Protein AF-A0A5C8MA86-F1 (afdb_monomer)

Sequence (58 aa):
EGTGRPILYGTTKEFLDYFGLKTLEELPPLPELQGDDEVEKEADLFFEKFEENFNEST

pLDDT: mean 84.19, std 12.37, range [48.34, 96.94]

Secondary structure (DSSP, 8-state):
--TT-PPPP---HHHHHHHT-SSGGGSPPPPPP--HHHHHHHHHHHHHHHHHHHHTT-

Foldseek 3Di:
DDPDPDDDDDDDVVNCVVVVHPDPVPDDDDPPDPPVVVVVVVVVVVVVVVVVVVVVVD

Solvent-accessible surface area (backbone atoms only — not comparable to full-atom values): 3924 Å² total; per-residue (Å²): 134,78,88,76,77,75,86,83,85,79,88,55,70,65,54,30,61,74,73,71,40,94,54,80,84,75,52,78,77,78,74,79,66,74,48,71,69,53,57,49,50,53,49,51,59,48,50,54,56,50,53,52,60,59,63,75,73,115

Radius of gyration: 22.06 Å; Cα contacts (8 Å, |Δi|>4): 9; chains: 1; bounding box: 29×40×53 Å

Mean predicted aligned error: 12.41 Å

Structure (mmCIF, N/CA/C/O backbone):
data_AF-A0A5C8MA86-F1
#
_entry.id   AF-A0A5C8MA86-F1
#
loop_
_atom_site.group_PDB
_atom_site.id
_atom_site.type_symbol
_atom_site.label_atom_id
_atom_site.label_alt_id
_atom_site.label_comp_id
_atom_site.label_asym_id
_atom_site.label_entity_id
_atom_site.label_seq_id
_atom_site.pdbx_PDB_ins_code
_atom_site.Cartn_x
_atom_site.Cartn_y
_atom_site.Cartn_z
_atom_site.occupancy
_atom_site.B_iso_or_equiv
_atom_site.auth_seq_id
_atom_site.auth_comp_id
_atom_site.auth_asym_id
_atom_site.auth_atom_id
_atom_site.pdbx_PDB_model_num
ATOM 1 N N . GLU A 1 1 ? 11.172 24.421 -12.769 1.00 57.44 1 GLU A N 1
ATOM 2 C CA . GLU A 1 1 ? 11.681 23.074 -12.439 1.00 57.44 1 GLU A CA 1
ATOM 3 C C . GLU A 1 1 ? 11.868 22.999 -10.930 1.00 57.44 1 GLU A C 1
ATOM 5 O O . GLU A 1 1 ? 12.632 23.788 -10.393 1.00 57.44 1 GLU A O 1
ATOM 10 N N . GLY A 1 2 ? 11.076 22.174 -10.237 1.00 71.06 2 GLY A N 1
ATOM 11 C CA . GLY A 1 2 ? 11.082 22.100 -8.772 1.00 71.06 2 GLY A CA 1
ATOM 12 C C . GLY A 1 2 ? 12.309 21.357 -8.245 1.00 71.06 2 GLY A C 1
ATOM 13 O O . GLY A 1 2 ? 12.629 20.261 -8.708 1.00 71.06 2 GLY A O 1
ATOM 14 N N . THR A 1 3 ? 13.011 21.968 -7.299 1.00 73.94 3 THR A N 1
ATOM 15 C CA . THR A 1 3 ? 14.192 21.412 -6.636 1.00 73.94 3 THR A CA 1
ATOM 16 C C . THR A 1 3 ? 13.839 20.111 -5.908 1.00 73.94 3 THR A C 1
ATOM 18 O O . THR A 1 3 ? 12.828 20.046 -5.218 1.00 73.94 3 THR A O 1
ATOM 21 N N . GLY A 1 4 ? 14.678 19.079 -6.053 1.00 86.19 4 GLY A N 1
ATOM 22 C CA . GLY A 1 4 ? 14.612 17.857 -5.238 1.00 86.19 4 GLY A CA 1
ATOM 23 C C . GLY A 1 4 ? 14.262 16.559 -5.966 1.00 86.19 4 GLY A C 1
ATOM 24 O O . GLY A 1 4 ? 14.553 15.513 -5.404 1.00 86.19 4 GLY A O 1
ATOM 25 N N . ARG A 1 5 ? 13.702 16.609 -7.191 1.00 85.44 5 ARG A N 1
ATOM 26 C CA . ARG A 1 5 ? 13.395 15.440 -8.061 1.00 85.44 5 ARG A CA 1
ATOM 27 C C . ARG A 1 5 ? 13.113 14.146 -7.262 1.00 85.44 5 ARG A C 1
ATOM 29 O O . ARG A 1 5 ? 13.905 13.205 -7.347 1.00 85.44 5 ARG A O 1
ATOM 36 N N . PRO A 1 6 ? 12.050 14.121 -6.438 1.00 91.31 6 PRO A N 1
ATOM 37 C CA . PRO A 1 6 ? 11.799 12.999 -5.546 1.00 91.31 6 PRO A CA 1
ATOM 38 C C . PRO A 1 6 ? 11.609 11.710 -6.346 1.00 91.31 6 PRO A C 1
ATOM 40 O O . PRO A 1 6 ? 11.015 11.715 -7.427 1.00 91.31 6 PRO A O 1
ATOM 43 N N . ILE A 1 7 ? 12.116 10.606 -5.803 1.00 92.75 7 ILE A N 1
ATOM 44 C CA . ILE A 1 7 ? 11.904 9.281 -6.381 1.00 92.75 7 ILE A CA 1
ATOM 45 C C . ILE A 1 7 ? 10.472 8.859 -6.057 1.00 92.75 7 ILE A C 1
ATOM 47 O O . ILE A 1 7 ? 10.081 8.821 -4.891 1.00 92.75 7 ILE A O 1
ATOM 51 N N . LEU A 1 8 ? 9.701 8.540 -7.095 1.00 94.69 8 LEU A N 1
ATOM 52 C CA . LEU A 1 8 ? 8.373 7.958 -6.951 1.00 94.69 8 LEU A CA 1
ATOM 53 C C . LEU A 1 8 ? 8.491 6.437 -6.956 1.00 94.69 8 LEU A C 1
ATOM 55 O O . LEU A 1 8 ? 9.060 5.857 -7.880 1.00 94.69 8 LEU A O 1
ATOM 59 N N . TYR A 1 9 ? 7.937 5.807 -5.925 1.00 96.06 9 TYR A N 1
ATOM 60 C CA . TYR A 1 9 ? 7.847 4.357 -5.825 1.00 96.06 9 TYR A CA 1
ATOM 61 C C . TYR A 1 9 ? 6.488 3.878 -6.328 1.00 96.06 9 TYR A C 1
ATOM 63 O O . TYR A 1 9 ? 5.477 4.565 -6.189 1.00 96.06 9 TYR A O 1
ATOM 71 N N . GLY A 1 10 ? 6.479 2.681 -6.900 1.00 94.75 10 GLY A N 1
ATOM 72 C CA . GLY A 1 10 ? 5.284 2.003 -7.377 1.00 94.75 10 GLY A CA 1
ATOM 73 C C . GLY A 1 10 ? 5.500 0.496 -7.390 1.00 94.75 10 GLY A C 1
ATOM 74 O O . GLY A 1 10 ? 6.618 0.016 -7.192 1.00 94.75 10 GLY A O 1
ATOM 75 N N . THR A 1 11 ? 4.423 -0.251 -7.604 1.00 96.00 11 THR A N 1
ATOM 76 C CA . THR A 1 11 ? 4.474 -1.708 -7.744 1.00 96.00 11 THR A CA 1
ATOM 77 C C . THR A 1 11 ? 4.964 -2.112 -9.137 1.00 96.00 11 THR A C 1
ATOM 79 O O . THR A 1 11 ? 4.929 -1.325 -10.087 1.00 96.00 11 THR A O 1
ATOM 82 N N . THR A 1 12 ? 5.445 -3.349 -9.266 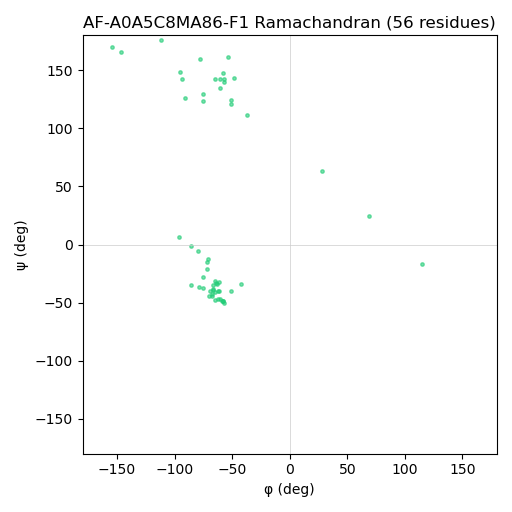1.00 96.25 12 THR A N 1
ATOM 83 C CA . THR A 1 12 ? 5.880 -3.929 -10.545 1.00 96.25 12 THR A CA 1
ATOM 84 C C . THR A 1 12 ? 4.946 -5.056 -10.978 1.00 96.25 12 THR A C 1
ATOM 86 O O . THR A 1 12 ? 4.034 -5.450 -10.253 1.00 96.25 12 THR A O 1
ATOM 89 N N . LYS A 1 13 ? 5.172 -5.612 -12.169 1.00 95.31 13 LYS A N 1
ATOM 90 C CA . LYS A 1 13 ? 4.470 -6.832 -12.589 1.00 95.31 13 LYS A CA 1
ATOM 91 C C . LYS A 1 13 ? 4.871 -8.039 -11.740 1.00 95.31 13 LYS A C 1
ATOM 93 O O . LYS A 1 13 ? 4.010 -8.843 -11.417 1.00 95.31 13 LYS A O 1
ATOM 98 N N . GLU A 1 14 ? 6.131 -8.115 -11.302 1.00 96.94 14 GLU A N 1
ATOM 99 C CA . GLU A 1 14 ? 6.578 -9.205 -10.424 1.00 96.94 14 GLU A CA 1
ATOM 100 C C . GLU 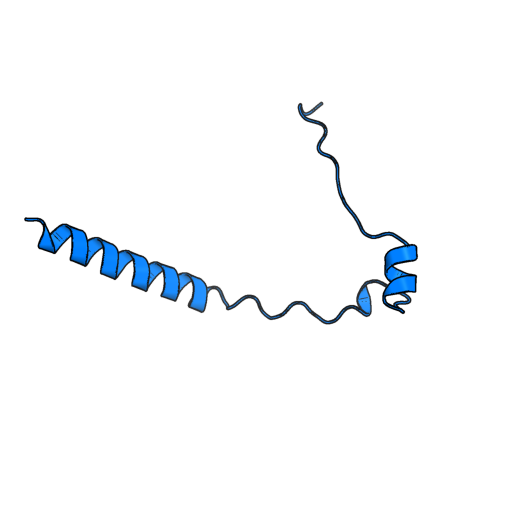A 1 14 ? 5.883 -9.160 -9.061 1.00 96.94 14 GLU A C 1
ATOM 102 O O . GLU A 1 14 ? 5.634 -10.208 -8.478 1.00 96.94 14 GLU A O 1
ATOM 107 N N . PHE A 1 15 ? 5.528 -7.968 -8.564 1.00 96.81 15 PHE A N 1
ATOM 108 C CA . PHE A 1 15 ? 4.666 -7.843 -7.387 1.00 96.81 15 PHE A CA 1
ATOM 109 C C . PHE A 1 15 ? 3.322 -8.546 -7.623 1.00 96.81 15 PHE A C 1
ATOM 111 O O . PHE A 1 15 ? 2.912 -9.359 -6.803 1.00 96.81 15 PHE A O 1
ATOM 118 N N . LEU A 1 16 ? 2.662 -8.291 -8.757 1.00 95.94 16 LEU A N 1
ATOM 119 C CA . LEU A 1 16 ? 1.381 -8.929 -9.078 1.00 95.94 16 LEU A C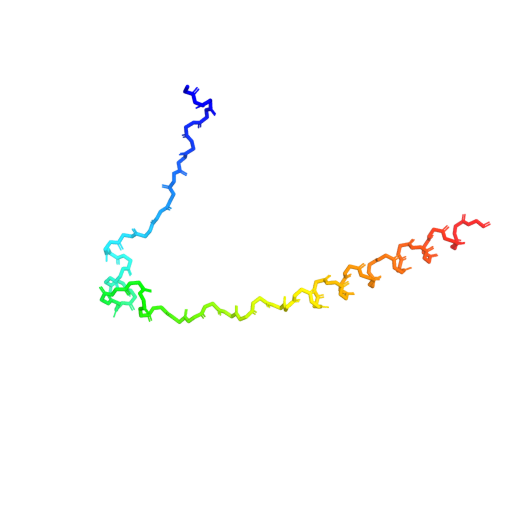A 1
ATOM 120 C C . LEU A 1 16 ? 1.523 -10.455 -9.152 1.00 95.94 16 LEU A C 1
ATOM 122 O O . LEU A 1 16 ? 0.764 -11.162 -8.494 1.00 95.94 16 LEU A O 1
ATOM 126 N N . ASP A 1 17 ? 2.543 -10.952 -9.855 1.00 95.88 17 ASP A N 1
ATOM 127 C CA . ASP A 1 17 ? 2.805 -12.390 -9.983 1.00 95.88 17 ASP A CA 1
ATOM 128 C C . ASP A 1 17 ? 3.109 -13.046 -8.626 1.00 95.88 17 ASP A C 1
ATOM 130 O O . ASP A 1 17 ? 2.624 -14.142 -8.339 1.00 95.88 17 ASP A O 1
ATOM 134 N N . TYR A 1 18 ? 3.875 -12.368 -7.765 1.00 96.94 18 TYR A N 1
ATOM 135 C CA . TYR A 1 18 ? 4.222 -12.855 -6.429 1.00 96.94 18 TYR A CA 1
ATOM 136 C C . TYR A 1 18 ? 2.994 -12.974 -5.518 1.00 96.94 18 TYR A C 1
ATOM 138 O O . TYR A 1 18 ? 2.862 -13.952 -4.782 1.00 96.94 18 TYR A O 1
ATOM 146 N N . PHE A 1 19 ? 2.084 -11.999 -5.583 1.00 95.56 19 PHE A N 1
ATOM 147 C CA . PHE A 1 19 ? 0.828 -12.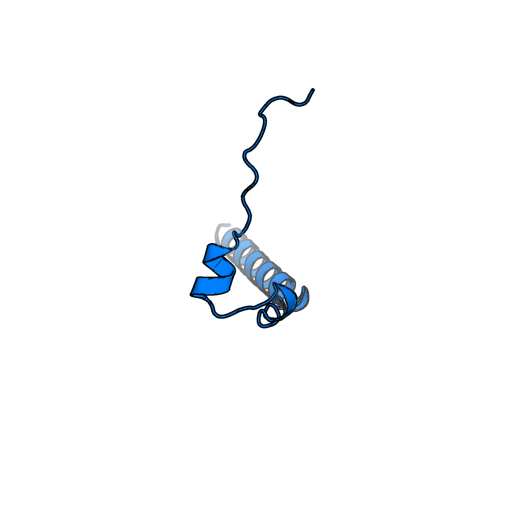008 -4.829 1.00 95.56 19 PHE A CA 1
ATOM 148 C C . PHE A 1 19 ? -0.304 -12.776 -5.537 1.00 95.56 19 PHE A C 1
ATOM 150 O O . PHE A 1 19 ? -1.390 -12.908 -4.975 1.00 95.56 19 PHE A O 1
ATOM 157 N N . GLY A 1 20 ? -0.063 -13.314 -6.738 1.00 95.12 20 GLY A N 1
ATOM 158 C CA . GLY A 1 20 ? -1.056 -14.056 -7.518 1.00 95.12 20 GLY A CA 1
ATOM 159 C C . GLY A 1 20 ? -2.206 -13.195 -8.051 1.00 95.12 20 GLY A C 1
ATOM 160 O O . GLY A 1 20 ? -3.293 -13.720 -8.289 1.00 95.12 20 GLY A O 1
ATOM 161 N N . LEU A 1 21 ? -1.977 -11.892 -8.220 1.00 96.12 21 LEU A N 1
ATOM 162 C CA . LEU A 1 21 ? -2.957 -10.918 -8.694 1.00 96.12 21 LEU A CA 1
ATOM 163 C C . LEU A 1 21 ? -2.849 -10.752 -10.209 1.00 96.12 21 LEU A C 1
ATOM 165 O O . LEU A 1 21 ? -1.750 -10.707 -10.764 1.00 96.12 21 LEU A O 1
ATOM 169 N N . LYS A 1 22 ? -3.981 -10.590 -10.892 1.00 92.62 22 LYS A N 1
ATOM 170 C CA . LYS A 1 22 ? -3.988 -10.188 -12.309 1.00 92.62 22 LYS A CA 1
ATOM 171 C C . LYS A 1 22 ? -3.934 -8.676 -12.455 1.00 92.62 22 LYS A C 1
ATOM 173 O O . LYS A 1 22 ? -3.339 -8.174 -13.410 1.00 92.62 22 LYS A O 1
ATOM 178 N N . THR A 1 23 ? -4.565 -7.961 -11.528 1.00 94.62 23 THR A N 1
ATOM 179 C CA . THR A 1 23 ? -4.658 -6.501 -11.534 1.00 94.62 23 THR A CA 1
ATOM 180 C C . THR A 1 23 ? -4.658 -5.941 -10.106 1.00 94.62 23 THR A C 1
ATOM 182 O O . THR A 1 23 ? -4.815 -6.682 -9.137 1.00 94.62 23 THR A O 1
ATOM 185 N N . LEU A 1 24 ? -4.444 -4.628 -9.953 1.00 93.38 24 LEU A N 1
ATOM 186 C CA . LEU A 1 24 ? -4.388 -3.981 -8.632 1.00 93.38 24 LEU A CA 1
ATOM 187 C C . LEU A 1 24 ? -5.763 -3.883 -7.957 1.00 93.38 24 LEU A C 1
ATOM 189 O O . LEU A 1 24 ? -5.830 -3.760 -6.739 1.00 93.38 24 LEU A O 1
ATOM 193 N N . GLU A 1 25 ? -6.850 -3.958 -8.722 1.00 93.44 25 GLU A N 1
ATOM 194 C CA . GLU A 1 25 ? -8.226 -3.913 -8.212 1.00 93.44 25 GLU A CA 1
ATOM 195 C C . GLU A 1 25 ? -8.622 -5.191 -7.460 1.00 93.44 25 GLU A C 1
ATOM 197 O O . GLU A 1 25 ? -9.620 -5.197 -6.746 1.00 93.44 25 GLU A O 1
ATOM 202 N N . GLU A 1 26 ? -7.847 -6.269 -7.605 1.00 94.25 26 GLU A N 1
ATOM 203 C CA . GLU A 1 26 ? -8.037 -7.521 -6.863 1.00 94.25 26 GLU A CA 1
ATOM 204 C C . GLU A 1 26 ? -7.471 -7.450 -5.432 1.00 94.25 26 GLU A C 1
ATOM 206 O O . GLU A 1 26 ? -7.648 -8.387 -4.651 1.00 94.25 26 GLU A O 1
ATOM 211 N N . LEU A 1 27 ? -6.789 -6.354 -5.069 1.00 94.25 27 LEU A N 1
ATOM 212 C CA . LEU A 1 27 ? -6.319 -6.143 -3.704 1.00 94.25 27 LEU A CA 1
ATOM 213 C C . LEU A 1 27 ? -7.506 -6.009 -2.738 1.00 94.25 27 LEU A C 1
ATOM 215 O O . LEU A 1 27 ? -8.513 -5.381 -3.078 1.00 94.25 27 LEU A O 1
ATOM 219 N N . PRO A 1 28 ? -7.393 -6.558 -1.513 1.00 92.38 28 PRO A N 1
ATOM 220 C CA . PRO A 1 28 ? -8.398 -6.323 -0.490 1.00 92.38 28 PRO A CA 1
ATOM 221 C C . PRO A 1 28 ? -8.548 -4.812 -0.256 1.00 92.38 28 PRO A C 1
ATOM 223 O O . PRO A 1 28 ? -7.546 -4.087 -0.302 1.00 92.38 28 PRO A O 1
ATOM 226 N N . PRO A 1 29 ? -9.779 -4.325 -0.009 1.00 90.25 29 PRO A N 1
ATOM 227 C CA . PRO A 1 29 ? -9.991 -2.918 0.283 1.00 90.25 29 PRO A CA 1
ATOM 228 C C . PRO A 1 29 ? -9.165 -2.525 1.504 1.00 90.25 29 PRO A C 1
ATOM 230 O O . PRO A 1 29 ? -8.950 -3.332 2.415 1.00 90.25 29 PRO A O 1
ATOM 233 N N . LEU A 1 30 ? -8.704 -1.275 1.518 1.00 87.69 30 LEU A N 1
ATOM 234 C CA . LEU A 1 30 ? -8.089 -0.736 2.720 1.00 87.69 30 LEU A CA 1
ATOM 235 C C . LEU A 1 30 ? -9.109 -0.843 3.859 1.00 87.69 30 LEU A C 1
ATOM 237 O O . LEU A 1 30 ? -10.298 -0.602 3.618 1.00 87.69 30 LEU A O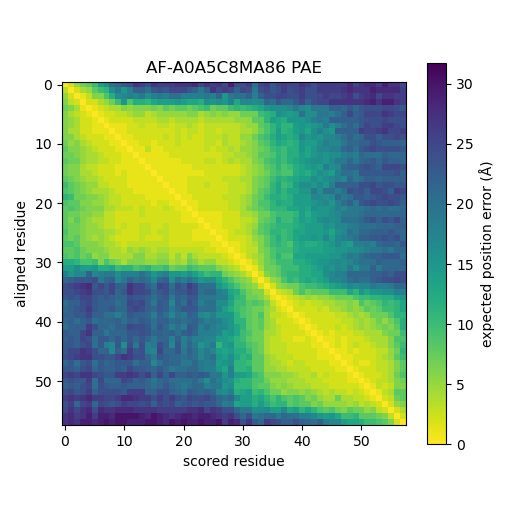 1
ATOM 241 N N . PRO A 1 31 ? -8.672 -1.213 5.076 1.00 84.56 31 PRO A N 1
ATOM 242 C CA . PRO A 1 31 ? -9.510 -1.051 6.249 1.00 84.56 31 PRO A CA 1
ATOM 243 C C . PRO A 1 31 ? -10.083 0.361 6.239 1.00 84.56 31 PRO A C 1
ATOM 245 O O . PRO A 1 31 ? -9.390 1.299 5.826 1.00 84.56 31 PRO A O 1
ATOM 248 N N . GLU A 1 32 ? -11.331 0.508 6.678 1.00 80.50 32 GLU A N 1
ATOM 249 C CA . GLU A 1 32 ? -11.838 1.838 6.979 1.00 80.50 32 GLU A CA 1
ATOM 250 C C . GLU A 1 32 ? -10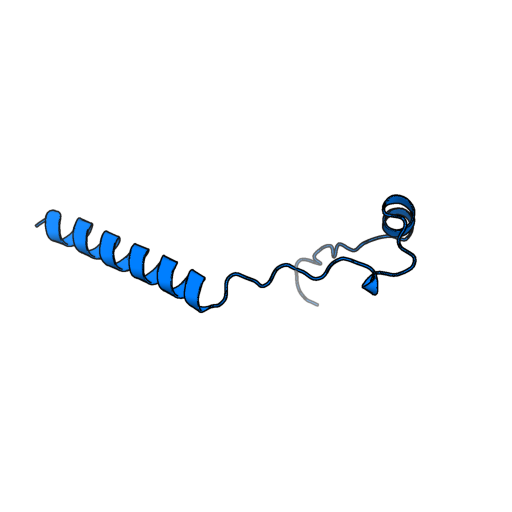.810 2.480 7.908 1.00 80.50 32 GLU A C 1
ATOM 252 O O . GLU A 1 32 ? -10.439 1.899 8.934 1.00 80.50 32 GLU A O 1
ATOM 257 N N . LEU A 1 33 ? -10.256 3.621 7.483 1.00 70.69 33 LEU A N 1
ATOM 258 C CA . LEU A 1 33 ? -9.526 4.466 8.411 1.00 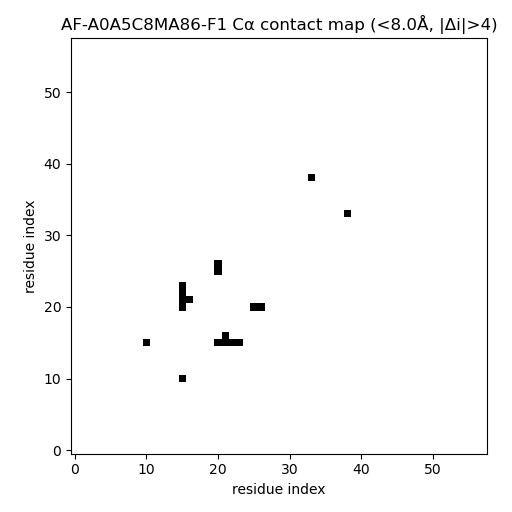70.69 33 LEU A CA 1
ATOM 259 C C . LEU A 1 33 ? -10.490 4.644 9.574 1.00 70.69 33 LEU A C 1
ATOM 261 O O . LEU A 1 33 ? -11.641 5.006 9.325 1.00 70.69 33 LEU A O 1
ATOM 265 N N . GLN A 1 34 ? -10.048 4.292 10.785 1.00 62.88 34 GLN A N 1
ATOM 266 C CA . GLN A 1 34 ? -10.733 4.662 12.016 1.00 62.88 34 GLN A CA 1
ATOM 267 C C . GLN A 1 34 ? -11.257 6.075 11.782 1.00 62.88 34 GLN A C 1
ATOM 269 O O . GLN A 1 34 ? -10.449 6.955 11.475 1.00 62.88 34 GLN A O 1
ATOM 274 N N . GLY A 1 35 ? -12.587 6.213 11.686 1.00 62.25 35 GLY A N 1
ATOM 275 C CA . GLY A 1 35 ? -13.205 7.404 11.102 1.00 62.25 35 GLY A CA 1
ATOM 276 C C . GLY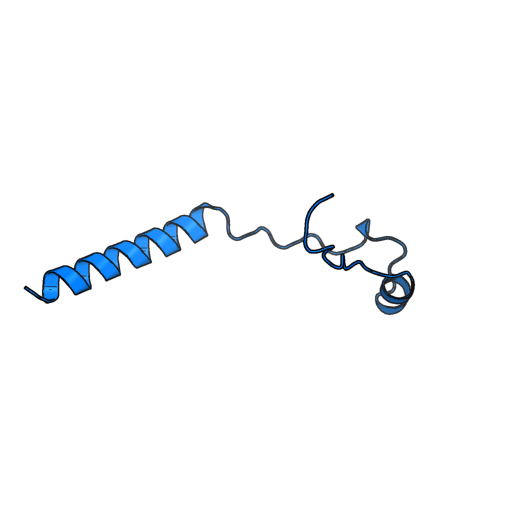 A 1 35 ? -12.679 8.653 11.794 1.00 62.25 35 GLY A C 1
ATOM 277 O O . GLY A 1 35 ? -12.161 8.544 12.903 1.00 62.25 35 GLY A O 1
ATOM 278 N N . ASP A 1 36 ? -12.816 9.826 11.174 1.00 61.94 36 ASP A N 1
ATOM 279 C CA . ASP A 1 36 ? -12.392 11.094 11.788 1.00 61.94 36 ASP A CA 1
ATOM 280 C C . ASP A 1 36 ? -12.790 11.168 13.281 1.00 61.94 36 ASP A C 1
ATOM 282 O O . ASP A 1 36 ? -11.983 11.601 14.089 1.00 61.94 36 ASP A O 1
ATOM 286 N N . ASP A 1 37 ? -13.932 10.576 13.662 1.00 65.69 37 ASP A N 1
ATOM 287 C CA . ASP A 1 37 ? -14.409 10.353 15.035 1.00 65.69 37 ASP A CA 1
ATOM 288 C C . ASP A 1 37 ? -13.420 9.686 16.021 1.00 65.69 37 ASP A C 1
ATOM 290 O O . ASP A 1 37 ? -13.431 10.000 17.210 1.00 65.69 37 ASP A O 1
ATOM 294 N N . GLU A 1 38 ? -12.632 8.691 15.608 1.00 68.31 38 GLU A N 1
ATOM 295 C CA . GLU A 1 38 ? -11.655 8.014 16.476 1.00 68.31 38 GLU A CA 1
ATOM 296 C C . GLU A 1 38 ? -10.383 8.849 16.638 1.00 68.31 38 GLU A C 1
ATOM 298 O O . GLU A 1 38 ? -9.844 8.923 17.742 1.00 68.31 38 GLU A O 1
ATOM 303 N N . VAL A 1 39 ? -9.965 9.540 15.575 1.00 74.12 39 VAL A N 1
ATOM 304 C CA . VAL A 1 39 ? -8.841 10.485 15.612 1.00 74.12 39 VAL A CA 1
ATOM 305 C C . VAL A 1 39 ? -9.204 11.726 16.437 1.00 74.12 39 VAL A C 1
ATOM 307 O O . VAL A 1 39 ? -8.389 12.188 17.233 1.00 74.12 39 VAL A O 1
ATOM 310 N N . GLU A 1 40 ? -10.435 12.233 16.309 1.00 75.12 40 GLU A N 1
ATOM 311 C CA . GLU A 1 40 ? -10.973 13.333 17.122 1.00 75.12 40 GLU A CA 1
ATOM 312 C C . GLU A 1 40 ? -11.029 12.941 18.600 1.00 75.12 40 GLU A C 1
ATOM 314 O O . GLU A 1 40 ? -10.516 13.670 19.443 1.00 75.12 40 GLU A O 1
ATOM 319 N N . LYS A 1 41 ? -11.544 11.746 18.925 1.00 78.81 41 LYS A N 1
ATOM 320 C CA . LYS A 1 41 ? -11.568 11.246 20.312 1.00 78.81 41 LYS A CA 1
ATOM 321 C C . LYS A 1 41 ? -10.174 11.081 20.902 1.00 78.81 41 LYS A C 1
ATOM 323 O O . LYS A 1 41 ? -9.979 11.357 22.084 1.00 78.81 41 LYS A O 1
ATOM 328 N N . GLU A 1 42 ? -9.212 10.594 20.121 1.00 79.56 42 GLU A N 1
ATOM 329 C CA . GLU A 1 42 ? -7.831 10.465 20.588 1.00 79.56 42 GLU A CA 1
ATOM 330 C C . GLU A 1 42 ? -7.198 11.842 20.837 1.00 79.56 42 GLU A C 1
ATOM 332 O O . GLU A 1 42 ? -6.502 12.025 21.840 1.00 79.56 42 GLU A O 1
ATOM 337 N N . ALA A 1 43 ? -7.498 12.826 19.984 1.00 84.06 43 ALA A N 1
ATOM 338 C CA . ALA A 1 43 ? -7.072 14.208 20.169 1.00 84.06 43 ALA A CA 1
ATOM 339 C C . ALA A 1 43 ? -7.711 14.846 21.416 1.00 84.06 43 ALA A C 1
ATOM 341 O O . ALA A 1 43 ? -6.988 15.405 22.241 1.00 84.06 43 ALA A O 1
ATOM 342 N N . ASP A 1 44 ? -9.023 14.704 21.612 1.00 87.25 44 ASP A N 1
ATOM 343 C CA . ASP A 1 44 ? -9.745 15.226 22.781 1.00 87.25 44 ASP A CA 1
ATOM 344 C C . ASP A 1 44 ? -9.187 14.652 24.095 1.00 87.25 44 ASP A C 1
ATOM 346 O O . ASP A 1 44 ? -8.829 15.403 25.004 1.00 87.25 44 ASP A O 1
ATOM 350 N N . LEU A 1 45 ? -9.000 13.326 24.169 1.00 89.44 45 LEU A N 1
ATOM 351 C CA . LEU A 1 45 ? -8.407 12.655 25.337 1.00 89.44 45 LEU A CA 1
ATOM 352 C C . LEU A 1 45 ? -6.965 13.106 25.615 1.00 89.44 45 LEU A C 1
ATOM 354 O O . LEU A 1 45 ? -6.512 13.100 26.765 1.00 89.44 45 LEU A O 1
ATOM 358 N N . PHE A 1 46 ? -6.214 13.452 24.569 1.00 92.00 46 PHE A N 1
ATOM 359 C CA . PHE A 1 46 ? -4.868 14.000 24.698 1.00 92.00 46 PHE A CA 1
ATOM 360 C C . PHE A 1 46 ? -4.893 15.421 25.276 1.00 92.00 46 PHE A C 1
ATOM 362 O O . PHE A 1 46 ? -4.105 15.715 26.180 1.00 92.00 46 PHE A O 1
ATOM 369 N N . PHE A 1 47 ? -5.800 16.282 24.804 1.00 90.56 47 PHE A N 1
ATOM 370 C CA . PHE A 1 47 ? -5.923 17.660 25.287 1.00 90.56 47 PHE A CA 1
ATOM 371 C C . PHE A 1 47 ? -6.421 17.732 26.733 1.00 90.56 47 PHE A C 1
ATOM 373 O O . PHE A 1 47 ? -5.829 18.468 27.521 1.00 90.56 47 PHE A O 1
ATOM 380 N N . GLU A 1 48 ? -7.413 16.924 27.117 1.00 89.00 48 GLU A N 1
ATOM 381 C CA . GLU A 1 48 ? -7.892 16.853 28.508 1.00 89.00 48 GLU A CA 1
ATOM 382 C C . GLU A 1 48 ? -6.754 16.496 29.477 1.00 89.00 48 GLU A C 1
ATOM 384 O O . GLU A 1 48 ? -6.491 17.218 30.439 1.00 89.00 48 GLU A O 1
ATOM 389 N N . LYS A 1 49 ? -5.993 15.435 29.173 1.00 86.25 49 LYS A N 1
ATOM 390 C CA . LYS A 1 49 ? -4.831 15.037 29.989 1.00 86.25 49 LYS A CA 1
ATOM 391 C C . LYS A 1 49 ? -3.734 16.095 30.015 1.00 86.25 49 LYS A C 1
ATOM 393 O O . LYS A 1 49 ? -3.002 16.208 30.999 1.00 86.25 49 LYS A O 1
ATOM 398 N N . PHE A 1 50 ? -3.550 16.827 28.921 1.00 90.69 50 PHE A N 1
ATOM 399 C CA . PHE A 1 50 ? -2.560 17.894 28.857 1.00 90.69 50 PHE A CA 1
ATOM 400 C C . PHE A 1 50 ? -2.940 19.066 29.775 1.00 90.69 50 PHE A C 1
ATOM 402 O O . PHE A 1 50 ? -2.085 19.550 30.521 1.00 90.69 50 PHE A O 1
ATOM 409 N N . GLU A 1 51 ? -4.209 19.480 29.771 1.00 85.75 51 GLU A N 1
ATOM 410 C CA . GLU A 1 51 ? -4.716 20.531 30.660 1.00 85.75 51 GLU A CA 1
ATOM 411 C C . GLU A 1 51 ? -4.695 20.114 32.137 1.00 85.75 51 GLU A C 1
ATOM 413 O O . GLU A 1 51 ? -4.307 20.919 32.988 1.00 85.75 51 GLU A O 1
ATOM 418 N N . GLU A 1 52 ? -5.032 18.858 32.453 1.00 82.69 52 GLU A N 1
ATOM 419 C CA . GLU A 1 52 ? -4.935 18.316 33.818 1.00 82.69 52 GLU A CA 1
ATOM 420 C C . GLU A 1 52 ? -3.503 18.412 34.3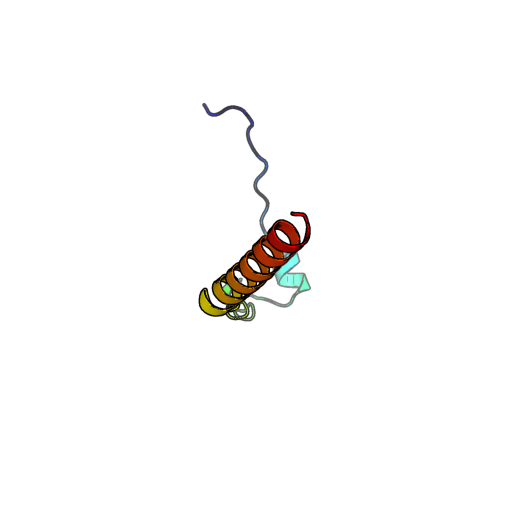69 1.00 82.69 52 GLU A C 1
ATOM 422 O O . GLU A 1 52 ? -3.288 18.960 35.452 1.00 82.69 52 GLU A O 1
ATOM 427 N N . ASN A 1 53 ? -2.505 17.978 33.593 1.00 83.00 53 ASN A N 1
ATOM 428 C CA . ASN A 1 53 ? -1.097 18.026 34.004 1.00 83.00 53 ASN A CA 1
ATOM 429 C C . ASN A 1 53 ? -0.574 19.463 34.201 1.00 83.00 53 ASN A C 1
ATOM 431 O O . ASN A 1 53 ? 0.301 19.708 35.038 1.00 83.00 53 ASN A O 1
ATOM 435 N N . PHE A 1 54 ? -1.077 20.420 33.415 1.00 79.38 54 PHE A N 1
ATOM 436 C CA . PHE A 1 54 ? -0.679 21.824 33.529 1.00 79.38 54 PHE A CA 1
ATOM 437 C C . PHE A 1 54 ? -1.311 22.493 34.758 1.00 79.38 54 PHE A C 1
ATOM 439 O O . PHE A 1 54 ? -0.646 23.267 35.449 1.00 79.38 54 PHE A O 1
ATOM 446 N N . ASN A 1 55 ? -2.561 22.147 35.072 1.00 73.88 55 ASN A N 1
ATOM 447 C CA . ASN A 1 55 ? -3.277 22.666 36.235 1.00 73.88 55 ASN A CA 1
ATOM 448 C C . ASN A 1 55 ? -2.811 22.047 37.565 1.00 73.88 55 ASN A C 1
ATOM 450 O O . ASN A 1 55 ? -2.865 22.733 38.581 1.00 73.88 55 ASN A O 1
ATOM 454 N N . GLU A 1 56 ? -2.295 20.812 37.582 1.00 66.12 56 GLU A N 1
ATOM 455 C CA . GLU A 1 56 ? -1.673 20.217 38.784 1.00 66.12 56 GLU A CA 1
ATOM 456 C C . GLU A 1 56 ? -0.309 20.838 39.156 1.00 66.12 56 GLU A C 1
ATOM 458 O O . GLU A 1 56 ? 0.198 20.604 40.254 1.00 66.12 56 GLU A O 1
ATOM 463 N N . SER A 1 57 ? 0.296 21.637 38.268 1.00 56.66 57 SER A N 1
ATOM 464 C CA . SER A 1 57 ? 1.629 22.229 38.469 1.00 56.66 57 SER A CA 1
ATOM 465 C C . SER A 1 57 ? 1.624 23.670 39.028 1.00 56.66 57 SER A C 1
ATOM 467 O O . SER A 1 57 ? 2.697 24.274 39.119 1.00 56.66 57 SER A O 1
ATOM 469 N N . THR A 1 58 ? 0.463 24.230 39.406 1.00 48.34 58 THR A N 1
ATOM 470 C CA . THR A 1 58 ? 0.313 25.548 40.079 1.00 48.34 58 THR A CA 1
ATOM 471 C C . THR A 1 58 ? -0.318 25.388 41.459 1.00 48.34 58 THR A C 1
ATOM 473 O O . THR A 1 58 ? 0.154 26.068 42.400 1.00 48.34 58 THR A O 1
#